Protein AF-A0A2V5K1E5-F1 (afdb_monomer_lite)

Radius of gyration: 38.71 Å; chains: 1; bounding box: 78×36×92 Å

Secondary structure (DSSP, 8-state):
-PPPPHHHHHHHHHHHHHTSPP----HHHHHHHHSPP--------S--HHHHHHHHHHHHPPPSS-HHHHHHHHHTT--SSS-------

Structure (mmCIF, N/CA/C/O backbone):
data_AF-A0A2V5K1E5-F1
#
_entry.id   AF-A0A2V5K1E5-F1
#
loop_
_atom_site.group_PDB
_atom_site.id
_atom_site.type_symbol
_atom_site.label_atom_id
_atom_site.label_alt_id
_atom_site.label_comp_id
_atom_site.label_asym_id
_atom_site.label_entity_id
_atom_site.label_seq_id
_atom_site.pdbx_PDB_ins_code
_atom_site.Cartn_x
_atom_site.Cartn_y
_atom_site.Cartn_z
_atom_site.occupancy
_atom_site.B_iso_or_equiv
_atom_site.auth_seq_id
_atom_site.auth_comp_id
_atom_site.auth_asym_id
_atom_site.auth_atom_id
_atom_site.pdbx_PDB_model_num
ATOM 1 N N . MET A 1 1 ? -40.748 23.498 36.317 1.00 48.91 1 MET A N 1
ATOM 2 C CA . MET A 1 1 ? -39.834 22.342 36.379 1.00 48.91 1 MET A CA 1
ATOM 3 C C . MET A 1 1 ? -39.106 22.499 37.698 1.00 48.91 1 MET A C 1
ATOM 5 O O . MET A 1 1 ? -38.299 23.410 37.808 1.00 48.91 1 MET A O 1
ATOM 9 N N . GLU A 1 2 ? -39.535 21.773 38.730 1.00 59.44 2 GLU A N 1
ATOM 10 C CA . GLU A 1 2 ? -38.925 21.866 40.064 1.00 59.44 2 GLU A CA 1
ATOM 11 C C . GLU A 1 2 ? -37.447 21.440 39.985 1.00 59.44 2 GLU A C 1
ATOM 13 O O . GLU A 1 2 ? -37.140 20.483 39.263 1.00 59.44 2 GLU A O 1
ATOM 18 N N . PRO A 1 3 ? -36.517 22.137 40.661 1.00 69.56 3 PRO A N 1
ATOM 19 C CA . PRO A 1 3 ? -35.120 21.732 40.690 1.00 69.56 3 PRO A CA 1
ATOM 20 C C . PRO A 1 3 ? -34.996 20.425 41.479 1.00 69.56 3 PRO A C 1
ATOM 22 O O . PRO A 1 3 ? -35.339 20.366 42.658 1.00 69.56 3 PRO A O 1
ATOM 25 N N . ARG A 1 4 ? -34.516 19.366 40.821 1.00 77.38 4 ARG A N 1
ATOM 26 C CA . ARG A 1 4 ? -34.242 18.084 41.485 1.00 77.38 4 ARG A CA 1
ATOM 27 C C . ARG A 1 4 ? -33.167 18.280 42.554 1.00 77.38 4 ARG A C 1
ATOM 29 O O . ARG A 1 4 ? -32.172 18.965 42.302 1.00 77.38 4 ARG A O 1
ATOM 36 N N . SER A 1 5 ? -33.378 17.704 43.738 1.00 87.56 5 SER A N 1
ATOM 37 C CA . SER A 1 5 ? -32.382 17.759 44.810 1.00 87.56 5 SER A CA 1
ATOM 38 C C . SER A 1 5 ? -31.143 16.953 44.417 1.00 87.56 5 SER A C 1
ATOM 40 O O . SER A 1 5 ? -31.191 16.071 43.556 1.00 87.56 5 SER A O 1
ATOM 42 N N . LYS A 1 6 ? -30.010 17.263 45.049 1.00 86.50 6 LYS A N 1
ATOM 43 C CA . LYS A 1 6 ? -28.757 16.551 44.798 1.00 86.50 6 LYS A CA 1
ATOM 44 C C . LYS A 1 6 ? -28.893 15.060 45.126 1.00 86.50 6 LYS A C 1
ATOM 46 O O . LYS A 1 6 ? -28.444 14.243 44.332 1.00 86.50 6 LYS A O 1
ATOM 51 N N . GLU A 1 7 ? -29.574 14.715 46.222 1.00 88.31 7 GLU A N 1
ATOM 52 C CA . GLU A 1 7 ? -29.827 13.313 46.574 1.00 88.31 7 GLU A CA 1
ATOM 53 C C . GLU A 1 7 ? -30.684 12.599 45.522 1.00 88.31 7 GLU A C 1
ATOM 55 O O . GLU A 1 7 ? -30.410 11.452 45.195 1.00 88.31 7 GLU A O 1
ATOM 60 N N . GLN A 1 8 ? -31.681 13.275 44.941 1.00 88.25 8 GLN A N 1
ATOM 61 C CA . GLN A 1 8 ? -32.515 12.688 43.884 1.00 88.25 8 GLN A CA 1
ATOM 62 C C . GLN A 1 8 ? -31.706 12.387 42.620 1.00 88.25 8 GLN A C 1
ATOM 64 O O . GLN A 1 8 ? -31.905 11.356 41.995 1.00 88.25 8 GLN A O 1
ATOM 69 N N . LEU A 1 9 ? -30.766 13.262 42.258 1.00 90.31 9 LEU A N 1
ATOM 70 C CA . LEU A 1 9 ? -29.884 13.038 41.110 1.00 90.31 9 LEU A CA 1
ATOM 71 C C . LEU A 1 9 ? -28.880 11.908 41.354 1.00 90.31 9 LEU A C 1
ATOM 73 O O . LEU A 1 9 ? -28.558 11.171 40.426 1.00 90.31 9 LEU A O 1
ATOM 77 N N . GLU A 1 10 ? -28.375 11.779 42.581 1.00 87.69 10 GLU A N 1
ATOM 78 C CA . GLU A 1 10 ? -27.487 10.678 42.967 1.00 87.69 10 GLU A CA 1
ATOM 79 C C . GLU A 1 10 ? -28.229 9.335 42.965 1.00 87.69 10 GLU A C 1
ATOM 81 O O . GLU A 1 10 ? -27.683 8.346 42.482 1.00 87.69 10 GLU A O 1
ATOM 86 N N . GLN A 1 11 ? -29.483 9.321 43.426 1.00 89.06 11 GLN A N 1
ATOM 87 C CA . GLN A 1 11 ? -30.366 8.155 43.376 1.00 89.06 11 GLN A CA 1
ATOM 88 C C . GLN A 1 11 ? -30.678 7.756 41.925 1.00 89.06 11 GLN A C 1
ATOM 90 O O . GLN A 1 11 ? -30.395 6.628 41.537 1.00 89.06 11 GLN A O 1
ATOM 95 N N . ASP A 1 12 ? -31.146 8.702 41.099 1.00 87.06 12 ASP A N 1
ATOM 96 C CA . ASP A 1 12 ? -31.434 8.479 39.673 1.00 87.06 12 ASP A CA 1
ATOM 97 C C . ASP A 1 12 ? -30.200 7.915 38.934 1.00 87.06 12 ASP A C 1
ATOM 99 O O . ASP A 1 12 ? -30.317 7.053 38.062 1.00 87.06 12 ASP A O 1
ATOM 103 N N . LEU A 1 13 ? -29.000 8.404 39.274 1.00 85.19 13 LEU A N 1
ATOM 104 C CA . LEU A 1 13 ? -27.740 7.931 38.700 1.00 85.19 13 LEU A CA 1
ATOM 105 C C . LEU A 1 13 ? -27.379 6.520 39.178 1.00 85.19 13 LEU A C 1
ATOM 107 O O . LEU A 1 13 ? -26.922 5.710 38.373 1.00 85.19 13 LEU A O 1
ATOM 111 N N . ALA A 1 14 ? -27.553 6.227 40.467 1.00 87.25 14 ALA A N 1
ATOM 112 C CA . ALA A 1 14 ? -27.297 4.901 41.018 1.00 87.25 14 ALA A CA 1
ATOM 113 C C . ALA A 1 14 ? -28.223 3.857 40.382 1.00 87.25 14 ALA A C 1
ATOM 115 O O . ALA A 1 14 ? -27.748 2.802 39.959 1.00 87.25 14 ALA A O 1
ATOM 116 N N . ASP A 1 15 ? -29.502 4.189 40.226 1.00 86.06 15 ASP A N 1
ATOM 117 C CA . ASP A 1 15 ? -30.501 3.327 39.599 1.00 86.06 15 ASP A CA 1
ATOM 118 C C . ASP A 1 15 ? -30.166 3.112 38.111 1.00 86.06 15 ASP A C 1
ATOM 120 O O . ASP A 1 15 ? -30.114 1.979 37.636 1.00 86.06 15 ASP A O 1
ATOM 124 N N . ALA A 1 16 ? -29.800 4.172 37.380 1.00 84.00 16 ALA A N 1
ATOM 125 C CA . ALA A 1 16 ? -29.396 4.069 35.975 1.00 84.00 16 ALA A CA 1
ATOM 126 C C . ALA A 1 16 ? -28.111 3.248 35.754 1.00 84.00 16 ALA A C 1
ATOM 128 O O . ALA A 1 16 ? -27.978 2.591 34.724 1.00 84.00 16 ALA A O 1
ATOM 129 N N . LEU A 1 17 ? -27.159 3.283 36.691 1.00 80.44 17 LEU A N 1
ATOM 130 C CA . LEU A 1 17 ? -25.903 2.527 36.597 1.00 80.44 17 LEU A CA 1
ATOM 131 C C . LEU A 1 17 ? -26.032 1.070 37.062 1.00 80.44 17 LEU A C 1
ATOM 133 O O . LEU A 1 17 ? -25.247 0.231 36.623 1.00 80.44 17 LEU A O 1
ATOM 137 N N . THR A 1 18 ? -26.974 0.780 37.964 1.00 79.31 18 THR A N 1
ATOM 138 C CA . THR A 1 18 ? -27.123 -0.546 38.589 1.00 79.31 18 THR A CA 1
ATOM 139 C C . THR A 1 18 ? -28.217 -1.376 37.922 1.00 79.31 18 THR A C 1
ATOM 141 O O . THR A 1 18 ? -28.044 -2.578 37.726 1.00 79.31 18 THR A O 1
ATOM 144 N N . GLU A 1 19 ? -29.334 -0.741 37.569 1.00 76.62 19 GLU A N 1
ATOM 145 C CA . GLU A 1 19 ? -30.531 -1.386 37.015 1.00 76.62 19 GLU A CA 1
ATOM 146 C C . GLU A 1 19 ? -30.788 -1.009 35.550 1.00 76.62 19 GLU A C 1
ATOM 148 O O . GLU A 1 19 ? -31.557 -1.682 34.864 1.00 76.62 19 GLU A O 1
ATOM 153 N N . GLY A 1 20 ? -30.140 0.046 35.047 1.00 66.81 20 GLY A N 1
ATOM 154 C CA . GLY A 1 20 ? -30.222 0.426 33.642 1.00 66.81 20 GLY A CA 1
ATOM 155 C C . GLY A 1 20 ? -29.567 -0.612 32.734 1.00 66.81 20 GLY A C 1
ATOM 156 O O . GLY A 1 20 ? -28.502 -1.152 33.041 1.00 66.81 20 GLY A O 1
ATOM 157 N N . GLU A 1 21 ? -30.191 -0.879 31.583 1.00 64.06 21 GLU A N 1
ATOM 158 C CA . GLU A 1 21 ? -29.555 -1.659 30.523 1.00 64.06 21 GLU A CA 1
ATOM 159 C C . GLU A 1 21 ? -28.198 -1.029 30.201 1.00 64.06 21 GLU A C 1
ATOM 161 O O . GLU A 1 21 ? -28.116 0.120 29.754 1.00 64.06 21 GLU A O 1
ATOM 166 N N . MET A 1 22 ? -27.114 -1.781 30.421 1.00 63.75 22 MET A N 1
ATOM 167 C CA . MET A 1 22 ? -25.829 -1.398 29.854 1.00 63.75 22 MET A CA 1
ATOM 168 C C . MET A 1 22 ? -26.047 -1.259 28.354 1.00 63.75 22 MET A C 1
ATOM 170 O O . MET A 1 22 ? -26.509 -2.209 27.721 1.00 63.75 22 MET A O 1
ATOM 174 N N . ALA A 1 23 ? -25.714 -0.094 27.797 1.00 63.28 23 ALA A N 1
ATOM 175 C CA . ALA A 1 23 ? -25.653 0.102 26.358 1.00 63.28 23 ALA A CA 1
ATOM 176 C C . ALA A 1 23 ? -24.583 -0.848 25.802 1.00 63.28 23 ALA A C 1
ATOM 178 O O . ALA A 1 23 ? -23.408 -0.504 25.674 1.00 63.28 2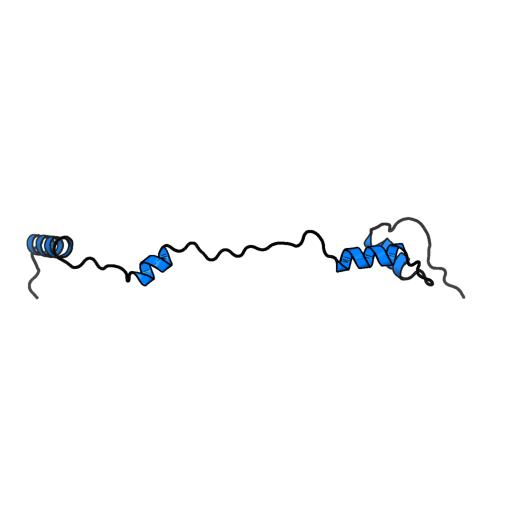3 ALA A O 1
ATOM 179 N N . GLY A 1 24 ? -24.981 -2.094 25.560 1.00 62.53 24 GLY A N 1
ATOM 180 C CA . GLY A 1 24 ? -24.185 -3.066 24.852 1.00 62.53 24 GLY A CA 1
ATOM 181 C C . GLY A 1 24 ? -24.045 -2.520 23.451 1.00 62.53 24 GLY A C 1
ATOM 182 O O . GLY A 1 24 ? -25.027 -2.463 22.716 1.00 62.53 24 GLY A O 1
ATOM 183 N N . SER A 1 25 ? -22.840 -2.063 23.108 1.00 64.06 25 SER A N 1
ATOM 184 C CA . SER A 1 25 ? -22.485 -1.843 21.708 1.00 64.06 25 SER A CA 1
ATOM 185 C C . SER A 1 25 ? -22.927 -3.079 20.934 1.00 64.06 25 SER A C 1
ATOM 187 O O . SER A 1 25 ? -22.724 -4.201 21.415 1.00 64.06 25 SER A O 1
ATOM 189 N N . ASP A 1 26 ? -23.586 -2.849 19.796 1.00 77.06 26 ASP A N 1
ATOM 190 C CA . ASP A 1 26 ? -24.039 -3.907 18.904 1.00 77.06 26 ASP A CA 1
ATOM 191 C C . ASP A 1 26 ? -22.915 -4.954 18.792 1.00 77.06 26 ASP A C 1
ATOM 193 O O . ASP A 1 26 ? -21.764 -4.578 18.527 1.00 77.06 26 ASP A O 1
ATOM 197 N N . PRO A 1 27 ? -23.178 -6.243 19.085 1.00 70.81 27 PRO A N 1
ATOM 198 C CA . PRO A 1 27 ? -22.151 -7.278 19.048 1.00 70.81 27 PRO A CA 1
ATOM 199 C C . PRO A 1 27 ? -21.347 -7.265 17.740 1.00 70.81 27 PRO A C 1
ATOM 201 O O . PRO A 1 27 ? -20.147 -7.565 17.774 1.00 70.81 27 PRO A O 1
ATOM 204 N N . ASP A 1 28 ? -21.966 -6.848 16.633 1.00 73.69 28 ASP A N 1
ATOM 205 C CA . ASP A 1 28 ? -21.317 -6.705 15.334 1.00 73.69 28 ASP A CA 1
ATOM 206 C C . ASP A 1 28 ? -20.342 -5.510 15.294 1.00 73.69 28 ASP A C 1
ATOM 208 O O . ASP A 1 28 ? -19.202 -5.653 14.837 1.00 73.69 28 ASP A O 1
ATOM 212 N N . GLU A 1 29 ? -20.707 -4.350 15.853 1.00 75.75 29 GLU A N 1
ATOM 213 C CA . GLU A 1 29 ? -19.800 -3.196 15.994 1.00 75.75 29 GLU A CA 1
ATOM 214 C C . GLU A 1 29 ? -18.627 -3.506 16.928 1.00 75.75 29 GLU A C 1
ATOM 216 O O . GLU A 1 29 ? -17.466 -3.223 16.610 1.00 75.75 29 GLU A O 1
ATOM 221 N N . ALA A 1 30 ? -18.902 -4.152 18.061 1.00 75.75 30 ALA A N 1
ATOM 222 C CA . ALA A 1 30 ? -17.878 -4.542 19.020 1.00 75.75 30 ALA A CA 1
ATOM 223 C C . ALA A 1 30 ? -16.895 -5.572 18.434 1.00 75.75 30 ALA A C 1
ATOM 225 O O . ALA A 1 30 ? -15.741 -5.643 18.868 1.00 75.75 30 ALA A O 1
ATOM 226 N N . ALA A 1 31 ? -17.334 -6.398 17.479 1.00 73.56 31 ALA A N 1
ATOM 227 C CA . ALA A 1 31 ? -16.483 -7.340 16.757 1.00 73.56 31 ALA A CA 1
ATOM 228 C C . ALA A 1 31 ? -15.600 -6.634 15.717 1.00 73.56 31 ALA A C 1
ATOM 230 O O . ALA A 1 31 ? -14.402 -6.919 15.641 1.00 73.56 31 ALA A O 1
ATOM 231 N N . LEU A 1 32 ? -16.150 -5.668 14.972 1.00 70.19 32 LEU A N 1
ATOM 232 C CA . LEU A 1 32 ? -15.393 -4.856 14.014 1.00 70.19 32 LEU A CA 1
ATOM 233 C C . LEU A 1 32 ? -14.292 -4.040 14.699 1.00 70.19 32 LEU A C 1
ATOM 235 O O . LEU A 1 32 ? -13.169 -3.993 14.202 1.00 70.19 32 LEU A O 1
ATOM 239 N N . HIS A 1 33 ? -14.579 -3.465 15.869 1.00 71.38 33 HIS A N 1
ATOM 240 C CA . HIS A 1 33 ? -13.604 -2.694 16.645 1.00 71.38 33 HIS A CA 1
ATOM 241 C C . HIS A 1 33 ? -12.465 -3.551 17.227 1.00 71.38 33 HIS A C 1
ATOM 243 O O . HIS A 1 33 ? -11.387 -3.033 17.526 1.00 71.38 33 HIS A O 1
ATOM 249 N N . ARG A 1 34 ? -12.703 -4.860 17.397 1.00 76.06 34 ARG A N 1
ATOM 250 C CA . ARG A 1 34 ? -11.707 -5.853 17.837 1.00 76.06 34 ARG A CA 1
ATOM 251 C C . ARG A 1 34 ? -10.850 -6.387 16.692 1.00 76.06 34 ARG A C 1
ATOM 253 O O . ARG A 1 34 ? -9.798 -6.972 16.954 1.00 76.06 34 ARG A O 1
ATOM 260 N N . LEU A 1 35 ? -11.280 -6.217 15.443 1.00 73.81 35 LEU A N 1
ATOM 261 C CA . LEU A 1 35 ? -10.520 -6.671 14.290 1.00 73.81 35 LEU A CA 1
ATOM 262 C C . LEU A 1 35 ? -9.311 -5.751 14.082 1.00 73.81 35 LEU A C 1
ATOM 264 O O . LEU A 1 35 ? -9.445 -4.531 13.997 1.00 73.81 35 LEU A O 1
ATOM 268 N N . SER A 1 36 ? -8.114 -6.335 13.993 1.00 67.75 36 SER A N 1
ATOM 269 C CA . SER A 1 36 ? -6.902 -5.573 13.691 1.00 67.75 36 SER A CA 1
ATOM 270 C C . SER A 1 36 ? -7.046 -4.835 12.351 1.00 67.75 36 SER A C 1
ATOM 272 O O . SER A 1 36 ? -7.683 -5.376 11.439 1.00 67.75 36 SER A O 1
ATOM 274 N N . PRO A 1 37 ? -6.426 -3.650 12.184 1.00 74.44 37 PRO A N 1
ATOM 275 C CA . PRO A 1 37 ? -6.446 -2.917 10.922 1.00 74.44 37 PRO A CA 1
ATOM 276 C C . PRO A 1 37 ? -6.091 -3.812 9.729 1.00 74.44 37 PRO A C 1
ATOM 278 O O . PRO A 1 37 ? -5.270 -4.724 9.849 1.00 74.44 37 PRO A O 1
ATOM 281 N N . ARG A 1 38 ? -6.698 -3.552 8.564 1.00 72.25 38 ARG A N 1
ATOM 282 C CA . ARG A 1 38 ? -6.389 -4.285 7.327 1.00 72.25 38 ARG A CA 1
ATOM 283 C C . ARG A 1 38 ? -4.965 -3.946 6.883 1.00 72.25 38 ARG A C 1
ATOM 285 O O . ARG A 1 38 ? -4.753 -2.962 6.183 1.00 72.25 38 ARG A O 1
ATOM 292 N N . TYR A 1 39 ? -3.989 -4.735 7.320 1.00 75.81 39 TYR A N 1
ATOM 293 C CA . TYR A 1 39 ? -2.615 -4.618 6.847 1.00 75.81 39 TYR A CA 1
ATOM 294 C C . TYR A 1 39 ? -2.515 -5.138 5.410 1.00 75.81 39 TYR A C 1
ATOM 296 O O . TYR A 1 39 ? -3.005 -6.220 5.091 1.00 75.81 39 TYR A O 1
ATOM 304 N N . GLU A 1 40 ? -1.864 -4.367 4.545 1.00 75.25 40 GLU A N 1
ATOM 305 C CA . GLU A 1 40 ? -1.487 -4.791 3.199 1.00 75.25 40 GLU A CA 1
ATOM 306 C C . GLU A 1 40 ? -0.049 -5.320 3.249 1.00 75.25 40 GLU A C 1
ATOM 308 O O . GLU A 1 40 ? 0.876 -4.587 3.606 1.00 75.25 40 GLU A O 1
ATOM 313 N N . VAL A 1 41 ? 0.157 -6.592 2.899 1.00 71.62 41 VAL A N 1
ATOM 314 C CA . VAL A 1 41 ? 1.505 -7.154 2.745 1.00 71.62 41 VAL A CA 1
ATOM 315 C C . VAL A 1 41 ? 1.954 -6.906 1.310 1.00 71.62 41 VAL A C 1
ATOM 317 O O . VAL A 1 41 ? 1.438 -7.517 0.377 1.00 71.62 41 VAL A O 1
ATOM 320 N N . ARG A 1 42 ? 2.919 -6.001 1.126 1.00 74.94 42 ARG A N 1
ATOM 321 C CA . ARG A 1 42 ? 3.558 -5.760 -0.173 1.00 74.94 42 ARG A CA 1
ATOM 322 C C . ARG A 1 42 ? 4.808 -6.619 -0.285 1.00 74.94 42 ARG A C 1
ATOM 324 O O . ARG A 1 42 ? 5.810 -6.345 0.367 1.00 74.94 42 ARG A O 1
ATOM 331 N N . SER A 1 43 ? 4.751 -7.651 -1.117 1.00 71.88 43 SER A N 1
ATOM 332 C CA . SER A 1 43 ? 5.920 -8.463 -1.456 1.00 71.88 43 SER A CA 1
ATOM 333 C C . SER A 1 43 ? 6.578 -7.898 -2.709 1.00 71.88 43 SER A C 1
ATOM 335 O O . SER A 1 43 ? 6.055 -8.039 -3.812 1.00 71.88 43 SER A O 1
ATOM 337 N N . GLN A 1 44 ? 7.726 -7.243 -2.543 1.00 74.06 44 GLN A N 1
ATOM 338 C CA . GLN A 1 44 ? 8.567 -6.869 -3.675 1.00 74.06 44 GLN A CA 1
ATOM 339 C C . GLN A 1 44 ? 9.207 -8.145 -4.235 1.00 74.06 44 GLN A C 1
ATOM 341 O O . GLN A 1 44 ? 9.861 -8.882 -3.499 1.00 74.06 44 GLN A O 1
ATO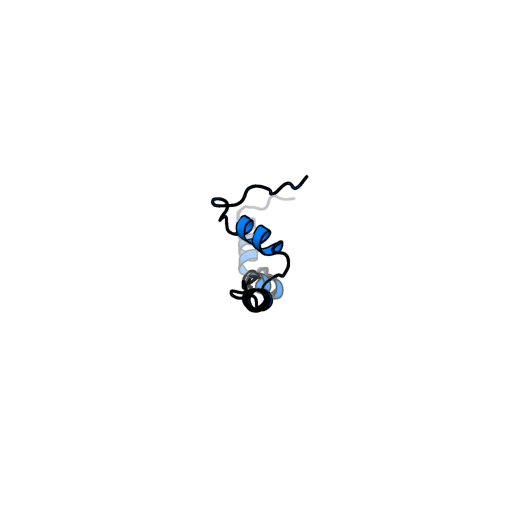M 346 N N . ALA A 1 45 ? 8.989 -8.439 -5.517 1.00 74.75 45 ALA A N 1
ATOM 347 C CA . ALA A 1 45 ? 9.620 -9.588 -6.155 1.00 74.75 45 ALA A CA 1
ATOM 348 C C . ALA A 1 45 ? 11.142 -9.373 -6.201 1.00 74.75 45 ALA A C 1
ATOM 350 O O . ALA A 1 45 ? 11.615 -8.407 -6.796 1.00 74.75 45 ALA A O 1
ATOM 351 N N . GLU A 1 46 ? 11.908 -10.268 -5.572 1.00 75.88 46 GLU A N 1
ATOM 352 C CA 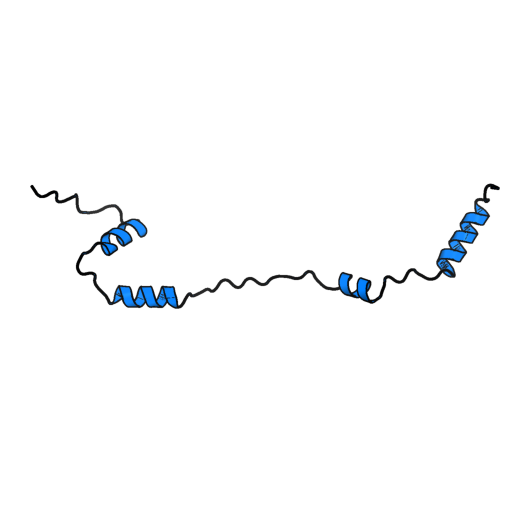. GLU A 1 46 ? 13.377 -10.179 -5.545 1.00 75.88 46 GLU A CA 1
ATOM 353 C C . GLU A 1 46 ? 14.013 -10.437 -6.919 1.00 75.88 46 GLU A C 1
ATOM 355 O O . GLU A 1 46 ? 15.126 -9.986 -7.186 1.00 75.88 46 GLU A O 1
ATOM 360 N N . ARG A 1 47 ? 13.330 -11.187 -7.796 1.00 74.00 47 ARG A N 1
ATOM 361 C CA . ARG A 1 47 ? 13.820 -11.561 -9.130 1.00 74.00 47 ARG A CA 1
ATOM 362 C C . ARG A 1 47 ? 12.702 -11.465 -10.158 1.00 74.00 47 ARG A C 1
ATOM 364 O O . ARG A 1 47 ? 11.672 -12.118 -10.011 1.00 74.00 47 ARG A O 1
ATOM 371 N N . ASP A 1 48 ? 12.942 -10.685 -11.207 1.00 81.94 48 ASP A N 1
ATOM 372 C CA . ASP A 1 48 ? 12.045 -10.550 -12.353 1.00 81.94 48 ASP A CA 1
ATOM 373 C C . ASP A 1 48 ? 12.525 -11.473 -13.494 1.00 81.94 48 ASP A C 1
ATOM 375 O O . ASP A 1 48 ? 13.615 -11.249 -14.039 1.00 81.94 48 ASP A O 1
ATOM 379 N N . PRO A 1 49 ? 11.752 -12.512 -13.867 1.00 80.50 49 PRO A N 1
ATOM 380 C CA . PRO A 1 49 ? 12.151 -13.461 -14.903 1.00 80.50 49 PRO A CA 1
ATOM 381 C C . PRO A 1 49 ? 12.344 -12.799 -16.272 1.00 80.50 49 PRO A C 1
ATOM 383 O O . PRO A 1 49 ? 13.223 -13.224 -17.018 1.00 80.50 49 PRO A O 1
ATOM 386 N N . ILE A 1 50 ? 11.600 -11.731 -16.583 1.00 80.31 50 ILE A N 1
ATOM 387 C CA . ILE A 1 50 ? 11.695 -11.020 -17.865 1.00 80.31 50 ILE A CA 1
ATOM 388 C C . ILE A 1 50 ? 13.037 -10.295 -17.957 1.00 80.31 50 ILE A C 1
ATOM 390 O O . ILE A 1 50 ? 13.718 -10.338 -18.986 1.00 80.31 50 ILE A O 1
ATOM 394 N N . VAL A 1 51 ? 13.440 -9.637 -16.869 1.00 82.31 51 VAL A N 1
ATOM 395 C CA . VAL A 1 51 ? 14.715 -8.917 -16.803 1.00 82.31 51 VAL A CA 1
ATOM 396 C C . VAL A 1 51 ? 15.890 -9.889 -16.908 1.00 82.31 51 VAL A C 1
ATOM 398 O O . VAL A 1 51 ? 16.839 -9.628 -17.649 1.00 82.31 51 VAL A O 1
ATOM 401 N N . GLU A 1 52 ? 15.833 -11.018 -16.203 1.00 85.19 52 GLU A N 1
ATOM 402 C CA . GLU A 1 52 ? 16.898 -12.026 -16.228 1.00 85.19 52 GLU A CA 1
ATOM 403 C C . GLU A 1 52 ? 17.019 -12.717 -17.592 1.00 85.19 52 GLU A C 1
ATOM 405 O O . GLU A 1 52 ? 18.129 -12.860 -18.115 1.00 85.19 52 GLU A O 1
ATOM 410 N N . GLU A 1 53 ? 15.895 -13.067 -18.216 1.00 83.00 53 GLU A N 1
ATOM 411 C CA . GLU A 1 53 ? 15.859 -13.610 -19.574 1.00 83.00 53 GLU A CA 1
ATOM 412 C C . GLU A 1 53 ? 16.430 -12.610 -20.588 1.00 83.00 53 GLU A C 1
ATOM 414 O O . GLU A 1 53 ? 17.323 -12.948 -21.367 1.00 83.00 53 GLU A O 1
ATOM 419 N N . THR A 1 54 ? 16.004 -11.345 -20.522 1.00 82.88 54 THR A N 1
ATOM 420 C CA . THR A 1 54 ? 16.491 -10.287 -21.420 1.00 82.88 54 THR A CA 1
ATOM 421 C C . THR A 1 54 ? 18.001 -10.088 -21.283 1.00 82.88 54 THR A C 1
ATOM 423 O O . THR A 1 54 ? 18.708 -9.987 -22.288 1.00 82.88 54 THR A O 1
ATOM 426 N N . LYS A 1 55 ? 18.536 -10.082 -20.054 1.00 81.00 55 LYS A N 1
ATOM 427 C CA . LYS A 1 55 ? 19.989 -10.038 -19.813 1.00 81.00 55 LYS A CA 1
ATOM 428 C C . LYS A 1 55 ? 20.700 -11.269 -20.374 1.00 81.00 55 LYS A C 1
ATOM 430 O O . LYS A 1 55 ? 21.812 -11.151 -20.882 1.00 81.00 55 LYS A O 1
ATOM 435 N N . ALA A 1 56 ? 20.116 -12.460 -20.249 1.00 82.56 56 ALA A N 1
ATOM 436 C CA . ALA A 1 56 ? 20.708 -13.690 -20.769 1.00 82.56 56 ALA A CA 1
ATOM 437 C C . ALA A 1 56 ? 20.782 -13.678 -22.302 1.00 82.56 56 ALA A C 1
ATOM 439 O O . ALA A 1 56 ? 21.859 -13.904 -22.850 1.00 82.56 56 ALA A O 1
ATOM 440 N N . ILE A 1 57 ? 19.684 -13.329 -22.974 1.00 82.12 57 ILE A N 1
ATOM 441 C CA . ILE A 1 57 ? 19.620 -13.234 -24.438 1.00 82.12 57 ILE A CA 1
ATOM 442 C C . ILE A 1 57 ? 20.607 -12.179 -24.952 1.00 82.12 57 ILE A C 1
ATOM 444 O O . ILE A 1 57 ? 21.381 -12.451 -25.868 1.00 82.12 57 ILE A O 1
ATOM 448 N N . ARG A 1 58 ? 20.658 -11.000 -24.322 1.00 72.06 58 ARG A N 1
ATOM 449 C CA . ARG A 1 58 ? 21.583 -9.922 -24.715 1.00 72.06 58 ARG A CA 1
ATOM 450 C C . ARG A 1 58 ? 23.054 -10.251 -24.487 1.00 72.06 58 ARG A C 1
ATOM 452 O O . ARG A 1 58 ? 23.895 -9.747 -25.209 1.00 72.06 58 ARG A O 1
ATOM 459 N N . ARG A 1 59 ? 23.388 -11.109 -23.519 1.00 73.88 59 ARG A N 1
ATOM 460 C CA . ARG A 1 59 ? 24.769 -11.602 -23.366 1.00 73.88 59 ARG A CA 1
ATOM 461 C C . ARG A 1 59 ? 25.191 -12.531 -24.504 1.00 73.88 59 ARG A C 1
ATOM 463 O O . ARG A 1 59 ? 26.382 -12.655 -24.761 1.00 73.88 59 ARG A O 1
ATOM 470 N N . MET A 1 60 ? 24.240 -13.213 -25.141 1.00 75.19 60 MET A N 1
ATOM 471 C CA . MET A 1 60 ? 24.510 -14.151 -26.234 1.00 75.19 60 MET A CA 1
ATOM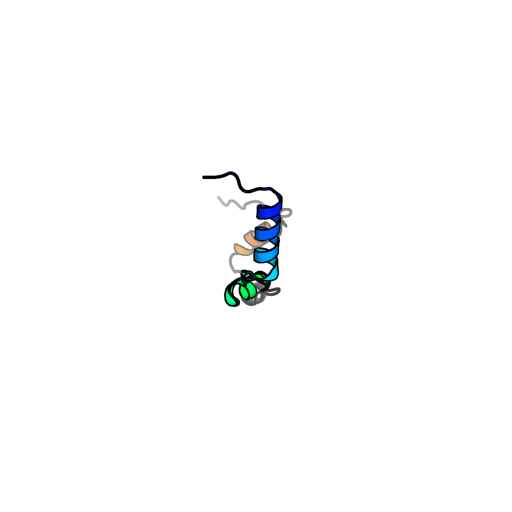 472 C C . MET A 1 60 ? 24.495 -13.467 -27.605 1.00 75.19 60 MET A C 1
ATOM 474 O O . MET A 1 60 ? 25.219 -13.885 -28.505 1.00 75.19 60 MET A O 1
ATOM 478 N N . ALA A 1 61 ? 23.678 -12.427 -27.773 1.00 71.62 61 ALA A N 1
ATOM 479 C CA . ALA A 1 61 ? 23.555 -11.682 -29.017 1.00 71.62 61 ALA A CA 1
ATOM 480 C C . ALA A 1 61 ? 24.519 -10.485 -29.041 1.00 71.62 61 ALA A C 1
ATOM 482 O O . ALA A 1 61 ? 24.396 -9.579 -28.224 1.00 71.62 61 ALA A O 1
ATOM 483 N N . LYS A 1 62 ? 25.451 -10.461 -30.001 1.00 65.81 62 LYS A N 1
ATOM 484 C CA . LYS A 1 62 ? 26.259 -9.272 -30.304 1.00 65.81 62 LYS A CA 1
ATOM 485 C C . LYS A 1 62 ? 25.526 -8.432 -31.348 1.00 65.81 62 LYS A C 1
ATOM 487 O O . LYS A 1 62 ? 25.121 -8.975 -32.378 1.00 65.81 62 LYS A O 1
ATOM 492 N N . GLU A 1 63 ? 25.327 -7.144 -31.083 1.00 67.69 63 GLU A N 1
ATOM 493 C CA . GLU A 1 63 ? 24.718 -6.251 -32.068 1.00 67.69 63 GLU A CA 1
ATOM 494 C C . GLU A 1 63 ? 25.629 -6.061 -33.285 1.00 67.69 63 GLU A C 1
ATOM 496 O O . GLU A 1 63 ? 26.849 -6.179 -33.204 1.00 67.69 63 GLU A O 1
ATOM 501 N N . VAL A 1 64 ? 25.016 -5.812 -34.442 1.00 72.12 64 VAL A N 1
ATOM 502 C CA . VAL A 1 64 ? 25.727 -5.634 -35.721 1.00 72.12 64 VAL A CA 1
ATOM 503 C C . VAL A 1 64 ? 26.168 -4.176 -35.929 1.00 72.12 64 VAL A C 1
ATOM 505 O O . VAL A 1 64 ? 26.992 -3.907 -36.795 1.00 72.12 64 VAL A O 1
ATOM 508 N N . ASP A 1 65 ? 25.606 -3.242 -35.159 1.00 69.69 65 ASP A N 1
ATOM 509 C CA . ASP A 1 65 ? 25.628 -1.797 -35.430 1.00 69.69 65 ASP A CA 1
ATOM 510 C C . ASP A 1 65 ? 25.968 -0.961 -34.179 1.00 69.69 65 ASP A C 1
ATOM 512 O O . ASP A 1 65 ? 25.727 0.238 -34.167 1.00 69.69 65 ASP A O 1
ATOM 516 N N . ASP A 1 66 ? 26.472 -1.592 -33.109 1.00 73.31 66 ASP A N 1
ATOM 517 C CA . ASP A 1 66 ? 27.027 -0.999 -31.870 1.00 73.31 66 ASP A CA 1
ATOM 518 C C . ASP A 1 66 ? 26.174 0.078 -31.137 1.00 73.31 66 ASP A C 1
ATOM 520 O O . ASP A 1 66 ? 26.561 0.599 -30.090 1.00 73.31 66 ASP A O 1
ATOM 524 N N . ARG A 1 67 ? 24.965 0.399 -31.619 1.00 78.12 67 ARG A N 1
ATOM 525 C CA . ARG A 1 67 ? 24.099 1.466 -31.090 1.00 78.12 67 ARG A CA 1
ATOM 526 C C . ARG A 1 67 ? 23.708 1.238 -29.637 1.00 78.12 67 ARG A C 1
ATOM 528 O O . ARG A 1 67 ? 23.540 2.203 -28.888 1.00 78.12 67 ARG A O 1
ATOM 535 N N . TYR A 1 68 ? 23.509 -0.013 -29.238 1.00 69.88 68 TYR A N 1
ATOM 536 C CA . TYR A 1 68 ? 23.164 -0.332 -27.860 1.00 69.88 68 TYR A CA 1
ATOM 537 C C . TYR A 1 68 ? 24.395 -0.466 -26.968 1.00 69.88 68 TYR A C 1
ATOM 539 O O . TYR A 1 68 ? 24.289 -0.166 -25.782 1.00 69.88 68 TYR A O 1
ATOM 547 N N . ASP A 1 69 ? 25.561 -0.810 -27.518 1.00 74.25 69 ASP A N 1
ATOM 548 C CA . ASP A 1 69 ? 26.834 -0.778 -26.787 1.00 74.25 69 ASP A CA 1
ATOM 549 C C . ASP A 1 69 ? 27.163 0.668 -26.360 1.00 74.25 69 ASP A C 1
ATOM 551 O O . ASP A 1 69 ? 27.504 0.933 -25.201 1.00 74.25 69 ASP A O 1
ATOM 555 N N . ASP A 1 70 ? 26.907 1.634 -27.245 1.00 76.31 70 ASP A N 1
ATOM 556 C CA . ASP A 1 70 ? 26.980 3.073 -26.959 1.00 76.31 70 ASP A CA 1
ATOM 557 C C . ASP A 1 70 ? 25.974 3.535 -25.894 1.00 76.31 70 ASP A C 1
ATOM 559 O O . ASP A 1 70 ? 26.258 4.421 -25.086 1.00 76.31 70 ASP A O 1
ATOM 563 N N . TYR A 1 71 ? 24.767 2.970 -25.883 1.00 79.19 71 TYR A N 1
ATOM 564 C CA . TYR A 1 71 ? 23.768 3.291 -24.864 1.00 79.19 71 TYR A CA 1
ATOM 565 C C . TYR A 1 71 ? 24.130 2.678 -23.506 1.00 79.19 71 TYR A C 1
ATOM 567 O O . TYR A 1 71 ? 24.021 3.347 -22.476 1.00 79.19 71 TYR A O 1
ATOM 575 N N . MET A 1 72 ? 24.585 1.424 -23.498 1.00 76.31 72 MET A N 1
ATOM 576 C CA . MET A 1 72 ? 24.952 0.698 -22.286 1.00 76.31 72 MET A CA 1
ATOM 577 C C . MET A 1 72 ? 26.180 1.312 -21.617 1.00 76.31 72 MET A C 1
ATOM 579 O O . MET A 1 72 ? 26.137 1.512 -20.408 1.00 76.31 72 MET A O 1
ATOM 583 N N . SER A 1 73 ? 27.206 1.707 -22.377 1.00 77.62 73 SER A N 1
ATOM 584 C CA . SER A 1 73 ? 28.379 2.423 -21.839 1.00 77.62 73 SER A CA 1
ATOM 585 C C . SER A 1 73 ? 28.008 3.743 -21.150 1.00 77.62 73 SER A C 1
ATOM 587 O O . SER A 1 73 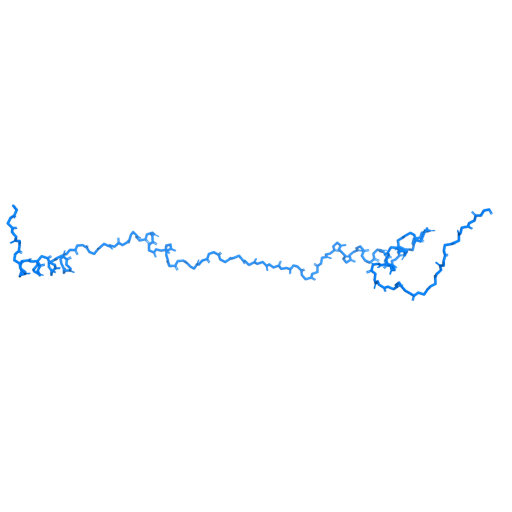? 28.556 4.088 -20.102 1.00 77.62 73 SER A O 1
ATOM 589 N N . ARG A 1 74 ? 27.010 4.467 -21.677 1.00 80.12 74 ARG A N 1
ATOM 590 C CA . ARG A 1 74 ? 26.467 5.680 -21.038 1.00 80.12 74 ARG A CA 1
ATOM 591 C C . ARG A 1 74 ? 25.650 5.362 -19.786 1.00 80.12 74 ARG A C 1
ATOM 593 O O . ARG A 1 74 ? 25.705 6.120 -18.822 1.00 80.12 74 ARG A O 1
ATOM 600 N N . ALA A 1 75 ? 24.888 4.269 -19.800 1.00 74.62 75 ALA A N 1
ATOM 601 C CA . ALA A 1 75 ? 24.025 3.863 -18.693 1.00 74.62 75 ALA A CA 1
ATOM 602 C C . ALA A 1 75 ? 24.800 3.264 -17.503 1.00 74.62 75 ALA A C 1
ATOM 604 O O . ALA A 1 75 ? 24.367 3.429 -16.364 1.00 74.62 75 ALA A O 1
ATOM 605 N N . THR A 1 76 ? 25.935 2.595 -17.741 1.00 74.38 76 THR A N 1
ATOM 606 C CA . THR A 1 76 ? 26.805 2.041 -16.685 1.00 74.38 76 THR A CA 1
ATOM 607 C C . THR A 1 76 ? 27.785 3.059 -16.105 1.00 74.38 76 THR A C 1
ATOM 609 O O . THR A 1 76 ? 28.412 2.782 -15.087 1.00 74.38 76 THR A O 1
ATOM 612 N N . GLY A 1 77 ? 27.872 4.259 -16.690 1.00 62.75 77 GLY A N 1
ATOM 613 C CA . GLY A 1 77 ? 28.767 5.316 -16.220 1.00 62.75 77 GLY A CA 1
ATOM 614 C C . GLY A 1 77 ? 30.226 5.129 -16.643 1.00 62.75 77 GLY A C 1
ATOM 615 O O . GLY A 1 77 ? 31.084 5.853 -16.145 1.00 62.75 77 GLY A O 1
ATOM 616 N N . ASP A 1 78 ? 30.511 4.237 -17.597 1.00 54.19 78 ASP A N 1
ATOM 617 C CA . ASP A 1 78 ? 31.836 4.049 -18.209 1.00 54.19 78 ASP A CA 1
ATOM 618 C C . ASP A 1 78 ? 32.136 5.142 -19.256 1.00 54.19 78 ASP A C 1
ATOM 620 O O . ASP A 1 78 ? 32.683 4.903 -20.331 1.00 54.19 78 ASP A O 1
ATOM 624 N N . ALA A 1 79 ? 31.753 6.382 -18.952 1.00 53.38 79 ALA A N 1
ATOM 625 C CA . ALA A 1 79 ? 31.961 7.548 -19.797 1.00 53.38 79 ALA A CA 1
ATOM 626 C C . ALA A 1 79 ? 33.297 8.235 -19.476 1.00 53.38 79 ALA A C 1
ATOM 628 O O . ALA A 1 79 ? 33.330 9.419 -19.161 1.00 53.38 79 ALA A O 1
ATOM 629 N N . ASP A 1 80 ? 34.398 7.493 -19.558 1.00 53.19 80 ASP A N 1
ATOM 630 C CA . ASP A 1 80 ? 35.715 8.052 -19.872 1.00 53.19 80 ASP A CA 1
ATOM 631 C C . ASP A 1 80 ? 36.632 6.909 -20.309 1.00 53.19 80 ASP A C 1
ATOM 633 O O . ASP A 1 80 ? 37.156 6.200 -19.458 1.00 53.19 80 ASP A O 1
ATOM 637 N N . LYS A 1 81 ? 36.750 6.681 -21.626 1.00 49.94 81 LYS A N 1
ATOM 638 C CA . LYS A 1 81 ? 37.980 6.361 -22.389 1.00 49.94 81 LYS A CA 1
ATOM 639 C C . LYS A 1 81 ? 37.612 5.812 -23.774 1.00 49.94 81 LYS A C 1
ATOM 641 O O . LYS A 1 81 ? 37.480 4.611 -23.967 1.00 49.94 81 LYS A O 1
ATOM 646 N N . GLY A 1 82 ? 37.590 6.706 -24.761 1.00 48.06 82 GLY A N 1
ATOM 647 C CA . GLY A 1 82 ? 37.935 6.354 -26.142 1.00 48.06 82 GLY A CA 1
ATOM 648 C C . GLY A 1 82 ? 36.782 6.269 -27.137 1.00 48.06 82 GLY A C 1
ATOM 649 O O . GLY A 1 82 ? 36.262 5.195 -27.384 1.00 48.06 82 GLY A O 1
ATOM 650 N N . ALA A 1 83 ? 36.479 7.400 -27.776 1.00 42.78 83 ALA A N 1
ATOM 651 C CA . ALA A 1 83 ? 36.497 7.585 -29.236 1.00 42.78 83 ALA A CA 1
ATOM 652 C C . ALA A 1 83 ? 35.678 8.839 -29.573 1.00 42.78 83 ALA A C 1
ATOM 654 O O . ALA A 1 83 ? 34.469 8.893 -29.371 1.00 42.78 83 ALA A O 1
ATOM 655 N N . GLY A 1 84 ? 36.366 9.887 -30.034 1.00 45.16 84 GLY A N 1
ATOM 656 C CA . GLY A 1 84 ? 35.722 11.101 -30.534 1.00 45.16 84 GLY A CA 1
ATOM 657 C C . GLY A 1 84 ? 34.918 10.830 -31.813 1.00 45.16 84 GLY A C 1
ATOM 658 O O . GLY A 1 84 ? 35.141 9.813 -32.471 1.00 45.16 84 GLY A O 1
ATOM 659 N N . PRO A 1 85 ? 33.995 11.729 -32.192 1.00 44.81 85 PRO A N 1
ATOM 660 C CA . PRO A 1 85 ? 33.142 11.512 -33.352 1.00 44.81 85 PRO A CA 1
ATOM 661 C C . PRO A 1 85 ? 33.978 11.492 -34.641 1.00 44.81 85 PRO A C 1
ATOM 663 O O . PRO A 1 85 ? 34.573 12.503 -35.020 1.00 44.81 85 PRO A O 1
ATOM 666 N N . SER A 1 86 ? 33.994 10.354 -35.339 1.00 54.88 86 SER A N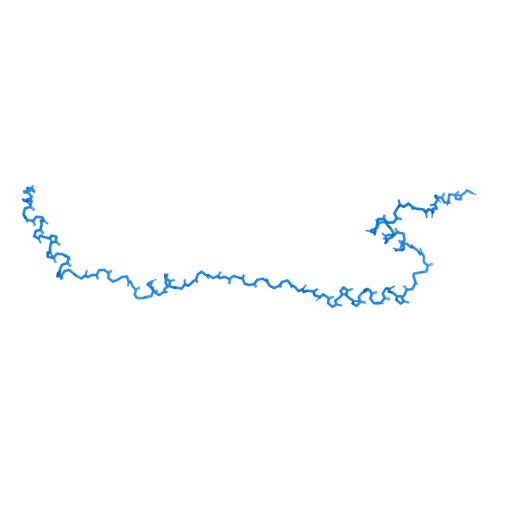 1
ATOM 667 C CA . SER A 1 86 ? 34.459 10.243 -36.722 1.00 54.88 86 SER A CA 1
ATOM 668 C C . SER A 1 86 ? 33.455 10.936 -37.646 1.00 54.88 86 SER A C 1
ATOM 670 O O . SER A 1 86 ? 32.519 10.340 -38.171 1.00 54.88 86 SER A O 1
ATOM 672 N N . ARG A 1 87 ? 33.637 12.244 -37.837 1.00 42.22 87 ARG A N 1
ATOM 673 C CA . ARG A 1 87 ? 32.943 12.998 -38.880 1.00 42.22 87 ARG A CA 1
ATOM 674 C C . ARG A 1 87 ? 33.717 12.841 -40.189 1.00 42.22 87 ARG A C 1
ATOM 676 O O . ARG A 1 87 ? 34.768 13.447 -40.360 1.00 42.22 87 ARG A O 1
ATOM 683 N N . THR A 1 88 ? 33.205 11.998 -41.075 1.00 51.41 88 THR A N 1
ATOM 684 C CA . THR A 1 88 ? 33.586 11.928 -42.492 1.00 51.41 88 THR A CA 1
ATOM 685 C C . THR A 1 88 ? 33.063 13.155 -43.246 1.00 51.41 88 THR A C 1
ATOM 687 O O . THR A 1 88 ? 31.870 13.454 -43.154 1.00 51.41 88 THR A O 1
ATOM 690 N N . GLU A 1 89 ? 33.946 13.822 -43.993 1.00 45.16 89 GLU A N 1
ATOM 691 C CA . GLU A 1 89 ? 33.638 14.605 -45.204 1.00 45.16 89 GLU A CA 1
ATOM 692 C C . GLU A 1 89 ? 34.206 13.869 -46.421 1.00 45.16 89 GLU A C 1
ATOM 694 O O . GLU A 1 89 ? 35.281 13.239 -46.268 1.00 45.16 89 GLU A O 1
#

Sequence (89 aa):
MEPRSKEQLEQDLADALTEGEMAGSDPDEAALHRLSPRYEVRSQAERDPIVEETKAIRRMAKEVDDRYDDYMSRATGDADKGAGPSRTE

Foldseek 3Di:
DDDDDPVRVVVVVVCCVPVNDDPPDDPVVVVVVVDDPPDDDDDDDPDDPVVVVVVVVVVVDDDPPCPVVVVVCVVVVVPDDDDDDPDDD

pLDDT: mean 72.09, std 11.82, range [42.22, 90.31]

Organism: NCBI:txid2211139